Protein AF-A0AAP0QCH2-F1 (afdb_monomer)

Organism: NCBI:txid2935761

pLDDT: mean 72.96, std 21.63, range [36.75, 97.5]

Mean predicted aligned error: 14.01 Å

Sequence (134 aa):
MMRSTFLTFYEMRSTFLNFIAPDDSLHQIIRNTSNRSLRLNRTNEMSGPQCCANPPTLNPTTGVGHVENLGGLNTYVNGSPHSKLAVLPVSDIYGYEAPNLRKLADKIASAGFYVAVPDFLHGDPYVPNAARTL

Solvent-accessible surface area (backbone atoms only — not comparable to full-atom values): 8150 Å² total; per-residue (Å²): 123,74,70,63,59,56,50,52,55,50,50,50,53,52,52,50,53,50,68,76,49,83,52,76,78,47,57,58,54,51,50,55,51,55,71,49,63,82,68,68,78,91,63,94,73,69,85,55,75,69,76,71,72,68,73,74,75,70,36,85,82,54,55,85,54,50,77,46,76,54,97,88,27,58,20,43,34,31,51,49,91,81,38,94,47,74,47,74,58,75,54,64,66,62,33,56,39,25,46,68,58,30,49,48,42,45,52,48,13,74,74,60,25,20,27,41,31,49,37,88,52,76,89,60,44,66,58,89,85,62,76,81,83,123

Secondary structure (DSSP, 8-state):
-HHHHHHHHHHHHHHHHHHH--STHHHHHHHHHHHHHT----------GGGTSS-----TT-SSSEEEEETTEEEEEES-TT-S-EE-----TT-TT-HHHHHHHHHHHHTT-EEEEE-TTTT----TT-----

Radius of gyration: 17.82 Å; Cα contacts (8 Å, |Δi|>4): 152; chains: 1; bounding box: 50×41×37 Å

InterPro domains:
  IPR002925 Dienelactone hydrolase [PF01738] (74-124)
  IPR029058 Alpha/Beta hydrolase fold [G3DSA:3.40.50.1820] (70-133)

Nearest PDB structures (foldseek):
  1zi6-assembly1_A  TM=6.099E-01  e=1.254E-02  Pseudomonas putida
  1zj5-assembly1_A  TM=6.020E-01  e=1.254E-02  Pseudomonas putida
  4u2b-assembly1_A  TM=5.393E-01  e=1.254E-02  Pseudomonas knackmussii
  1ziy-assembly1_A  TM=5.255E-01  e=1.254E-02  Pseudomonas putida
  1ggv-assembly1_A  TM=5.442E-01  e=2.768E-02  Pseudomonas putida

Structure (mmCIF, N/CA/C/O backbone):
data_AF-A0AAP0QCH2-F1
#
_entry.id   AF-A0AAP0QCH2-F1
#
loop_
_atom_site.group_PDB
_atom_site.id
_atom_site.type_symbol
_atom_site.label_atom_id
_atom_site.label_alt_id
_atom_site.label_comp_id
_atom_site.label_asym_id
_atom_site.label_entity_id
_atom_site.label_seq_id
_atom_site.pdbx_PDB_ins_code
_atom_site.Cartn_x
_atom_site.Cartn_y
_atom_site.Cartn_z
_atom_site.occupancy
_atom_site.B_iso_or_equiv
_atom_site.auth_seq_id
_atom_site.auth_comp_id
_atom_site.auth_asym_id
_atom_site.auth_atom_id
_atom_site.pdbx_PDB_model_num
ATOM 1 N N . MET A 1 1 ? -23.884 -24.515 16.481 1.00 46.31 1 MET A N 1
ATOM 2 C CA . MET A 1 1 ? -23.055 -23.297 16.642 1.00 46.31 1 MET A CA 1
ATOM 3 C C . MET A 1 1 ? -22.135 -23.006 15.443 1.00 46.31 1 MET A C 1
ATOM 5 O O . MET A 1 1 ? -21.997 -21.846 15.098 1.00 46.31 1 MET A O 1
ATOM 9 N N . MET A 1 2 ? -21.590 -24.005 14.726 1.00 41.50 2 MET A N 1
ATOM 10 C CA . MET A 1 2 ? -20.655 -23.792 13.592 1.00 41.50 2 MET A CA 1
ATOM 11 C C . MET A 1 2 ? -21.257 -23.242 12.277 1.00 41.50 2 MET A C 1
ATOM 13 O O . MET A 1 2 ? -20.523 -22.735 11.436 1.00 41.50 2 MET A O 1
ATOM 17 N N . ARG A 1 3 ? -22.582 -23.308 12.073 1.00 38.31 3 ARG A N 1
ATOM 18 C CA . ARG A 1 3 ? -23.224 -22.815 10.833 1.00 38.31 3 ARG A CA 1
ATOM 19 C C . ARG A 1 3 ? -23.268 -21.285 10.724 1.00 38.31 3 ARG A C 1
ATOM 21 O O . ARG A 1 3 ? -23.232 -20.764 9.617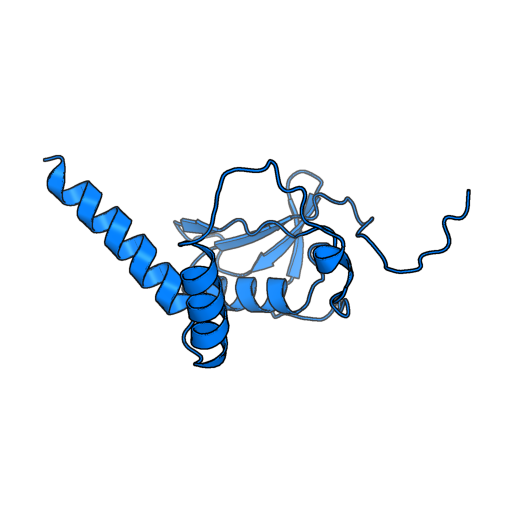 1.00 38.31 3 ARG A O 1
ATOM 28 N N . SER A 1 4 ? -23.306 -20.578 11.855 1.00 37.22 4 SER A N 1
ATOM 29 C CA . SER A 1 4 ? -23.397 -19.110 11.878 1.00 37.22 4 SER A CA 1
ATOM 30 C C . SER A 1 4 ? -22.098 -18.446 11.421 1.00 37.22 4 SER A C 1
ATOM 32 O O . SER A 1 4 ? -22.135 -17.450 10.710 1.00 37.22 4 SER A O 1
ATOM 34 N N . THR A 1 5 ? -20.951 -19.024 11.784 1.00 45.88 5 THR A N 1
ATOM 35 C CA . THR A 1 5 ? -19.628 -18.486 11.447 1.00 45.88 5 THR A CA 1
ATOM 36 C C . THR A 1 5 ? -19.329 -18.620 9.949 1.00 45.88 5 THR A C 1
ATOM 38 O O . THR A 1 5 ? -18.752 -17.722 9.342 1.00 45.88 5 THR A O 1
ATOM 41 N N . PHE A 1 6 ? -19.777 -19.709 9.317 1.00 42.84 6 PHE A N 1
ATOM 42 C CA . PHE A 1 6 ? -19.546 -19.952 7.890 1.00 42.84 6 PHE A CA 1
ATOM 43 C C . PHE A 1 6 ? -20.311 -18.968 6.988 1.00 42.84 6 PHE A C 1
ATOM 45 O O . PHE A 1 6 ? -19.754 -18.485 6.003 1.00 42.84 6 PHE A O 1
ATOM 52 N N . LEU A 1 7 ? -21.550 -18.611 7.356 1.00 37.44 7 LEU A N 1
ATOM 53 C CA . LEU A 1 7 ? -22.306 -17.575 6.643 1.00 37.44 7 LEU A CA 1
ATOM 54 C C . LEU A 1 7 ? -21.654 -16.196 6.780 1.00 37.44 7 LEU A C 1
ATOM 56 O O . LEU A 1 7 ? -21.544 -15.492 5.784 1.00 37.44 7 LEU A O 1
ATOM 60 N N . THR A 1 8 ? -21.155 -15.827 7.964 1.00 39.47 8 THR A N 1
ATOM 61 C CA . THR A 1 8 ? -20.488 -14.526 8.153 1.00 39.47 8 THR A CA 1
ATOM 62 C C . THR A 1 8 ? -19.198 -14.386 7.344 1.00 39.47 8 THR A C 1
ATOM 64 O O . THR A 1 8 ? -18.925 -13.306 6.831 1.00 39.47 8 THR A O 1
ATOM 67 N N . PHE A 1 9 ? -18.428 -15.467 7.168 1.00 41.25 9 PHE A N 1
ATOM 68 C CA . PHE A 1 9 ? -17.235 -15.443 6.313 1.00 41.25 9 PHE A CA 1
ATOM 69 C C . PHE A 1 9 ? -17.588 -15.300 4.826 1.00 41.25 9 PHE A C 1
ATOM 71 O O . PHE A 1 9 ? -16.901 -14.584 4.098 1.00 41.25 9 PHE A O 1
ATOM 78 N N . TYR A 1 10 ? -18.657 -15.956 4.366 1.00 36.75 10 TYR A N 1
ATOM 79 C CA . TYR A 1 10 ? -19.098 -15.865 2.973 1.00 36.75 10 TYR A CA 1
ATOM 80 C C . TYR A 1 10 ? -19.731 -14.503 2.655 1.00 36.75 10 TYR A C 1
ATOM 82 O O . TYR A 1 10 ? -19.417 -13.915 1.623 1.00 36.75 10 TYR A O 1
ATOM 90 N N . GLU A 1 11 ? -20.541 -13.964 3.569 1.00 38.31 11 GLU A N 1
ATOM 91 C CA . GLU A 1 11 ? -21.108 -12.615 3.469 1.00 38.31 11 GLU A CA 1
ATOM 92 C C . GLU A 1 11 ? -20.028 -11.531 3.514 1.00 38.31 11 GLU A C 1
ATOM 94 O O . GLU A 1 11 ? -20.045 -10.625 2.682 1.00 38.31 11 GLU A O 1
ATOM 99 N N . MET A 1 12 ? -19.016 -11.654 4.387 1.00 43.03 12 MET A N 1
ATOM 100 C CA . MET A 1 12 ? -17.855 -10.756 4.349 1.00 43.03 12 MET A CA 1
ATOM 101 C C . MET A 1 12 ? -17.138 -10.834 3.006 1.00 43.03 12 MET A C 1
ATOM 103 O O . MET A 1 12 ? -16.813 -9.800 2.437 1.00 43.03 12 MET A O 1
ATOM 107 N N . ARG A 1 13 ? -16.915 -12.037 2.465 1.00 48.81 13 ARG A N 1
ATOM 108 C CA . ARG A 1 13 ? -16.231 -12.208 1.177 1.00 48.81 13 ARG A CA 1
ATOM 109 C C . ARG A 1 13 ? -17.038 -11.615 0.019 1.00 48.81 13 ARG A C 1
ATOM 111 O O . ARG A 1 13 ? -16.459 -10.959 -0.838 1.00 48.81 13 ARG A O 1
ATOM 118 N N . SER A 1 14 ? -18.355 -11.810 0.012 1.00 42.69 14 SER A N 1
ATOM 119 C CA . SER A 1 14 ? -19.272 -11.266 -0.996 1.00 42.69 14 SER A CA 1
ATOM 120 C C . SER A 1 14 ? -19.349 -9.738 -0.924 1.00 42.69 14 SER A C 1
ATOM 122 O O . SER A 1 14 ? -19.152 -9.051 -1.922 1.00 42.69 14 SER A O 1
ATOM 124 N N . THR A 1 15 ? -19.532 -9.189 0.277 1.00 48.91 15 THR A N 1
ATOM 125 C CA . THR A 1 15 ? -19.612 -7.740 0.505 1.00 48.91 15 THR A CA 1
ATOM 126 C C . THR A 1 15 ? -18.286 -7.052 0.188 1.00 48.91 15 THR A C 1
ATOM 128 O O . THR A 1 15 ? -18.283 -6.005 -0.448 1.00 48.91 15 THR A O 1
ATOM 131 N N . PHE A 1 16 ? -17.148 -7.656 0.548 1.00 52.53 16 PHE A N 1
ATOM 132 C CA . PHE A 1 16 ? -15.822 -7.119 0.231 1.00 52.53 16 PHE A CA 1
ATOM 133 C C . PHE A 1 16 ? -15.549 -7.142 -1.280 1.00 52.53 16 PHE A C 1
ATOM 135 O O . PHE A 1 16 ? -15.040 -6.168 -1.824 1.00 52.53 16 PHE A O 1
ATOM 142 N N . LEU A 1 17 ? -15.955 -8.205 -1.987 1.00 47.72 17 LEU A N 1
ATOM 143 C CA . LEU A 1 17 ? -15.852 -8.275 -3.450 1.00 47.72 17 LEU A CA 1
ATOM 144 C C . LEU A 1 17 ? -16.742 -7.232 -4.145 1.00 47.72 17 LEU A C 1
ATOM 146 O O . LEU A 1 17 ? -16.277 -6.561 -5.064 1.00 47.72 17 LEU A O 1
ATOM 150 N N . ASN A 1 18 ? -17.977 -7.042 -3.676 1.00 49.62 18 ASN A N 1
ATOM 151 C CA . ASN A 1 18 ? -18.896 -6.033 -4.213 1.00 49.62 18 ASN A CA 1
ATOM 152 C C . ASN A 1 18 ? -18.455 -4.597 -3.875 1.00 49.62 18 ASN A C 1
ATOM 154 O O . ASN A 1 18 ? -18.655 -3.685 -4.672 1.00 49.62 18 ASN A O 1
ATOM 158 N N . PHE A 1 19 ? -17.803 -4.390 -2.727 1.00 52.22 19 PHE A N 1
ATOM 159 C CA . PHE A 1 19 ? -17.230 -3.102 -2.330 1.00 52.22 19 PHE A CA 1
ATOM 160 C C . PHE A 1 19 ? -15.990 -2.727 -3.161 1.00 52.22 19 PHE A C 1
ATOM 162 O O . PHE A 1 19 ? -15.801 -1.565 -3.521 1.00 52.22 19 PHE A O 1
ATOM 169 N N . ILE A 1 20 ? -15.157 -3.712 -3.512 1.00 45.88 20 ILE A N 1
ATOM 170 C CA . ILE A 1 20 ? -14.000 -3.514 -4.398 1.00 45.88 20 ILE A CA 1
ATOM 171 C C . ILE A 1 20 ? -14.444 -3.200 -5.840 1.00 45.88 20 ILE A C 1
ATOM 173 O O . ILE A 1 20 ? -13.750 -2.458 -6.540 1.00 45.88 20 ILE A O 1
ATOM 177 N N . ALA A 1 21 ? -15.590 -3.722 -6.289 1.00 48.88 21 ALA A N 1
ATOM 178 C CA . ALA A 1 21 ? -16.004 -3.694 -7.694 1.00 48.88 21 ALA A CA 1
ATOM 179 C C . ALA A 1 21 ? -17.428 -3.140 -7.948 1.00 48.88 21 ALA A C 1
ATOM 181 O O . ALA A 1 21 ? -18.270 -3.869 -8.466 1.00 48.88 21 ALA A O 1
ATOM 182 N N . PRO A 1 22 ? -17.715 -1.854 -7.664 1.00 51.72 22 PRO A N 1
ATOM 183 C CA . PRO A 1 22 ? -19.001 -1.243 -8.014 1.00 51.72 22 PRO A CA 1
ATOM 184 C C . PRO A 1 22 ? -19.095 -0.758 -9.478 1.00 51.72 22 PRO A C 1
ATOM 186 O O . PRO A 1 22 ? -20.127 -0.217 -9.858 1.00 51.72 22 PRO A O 1
ATOM 189 N N . ASP A 1 23 ? -18.038 -0.907 -10.288 1.00 46.97 23 ASP A N 1
ATOM 190 C CA . ASP A 1 23 ? -17.982 -0.445 -11.685 1.00 46.97 23 ASP A CA 1
ATOM 191 C C . ASP A 1 23 ? -17.874 -1.624 -12.674 1.00 46.97 23 ASP A C 1
ATOM 193 O O . ASP A 1 23 ? -17.052 -2.534 -12.498 1.00 46.97 23 ASP A O 1
ATOM 197 N N . ASP A 1 24 ? -18.688 -1.579 -13.735 1.00 49.78 24 ASP A N 1
ATOM 198 C CA . ASP A 1 24 ? -18.896 -2.632 -14.748 1.00 49.78 24 ASP A CA 1
ATOM 199 C C . ASP A 1 24 ? -17.608 -3.073 -15.475 1.00 49.78 24 ASP A C 1
ATOM 201 O O . ASP A 1 24 ? -17.535 -4.164 -16.054 1.00 49.78 24 ASP A O 1
ATOM 205 N N . SER A 1 25 ? -16.546 -2.272 -15.379 1.00 49.72 25 SER A N 1
ATOM 206 C CA . SER A 1 25 ? -15.214 -2.538 -15.925 1.00 49.72 25 SER A CA 1
ATOM 207 C C . SER A 1 25 ? -14.561 -3.816 -15.367 1.00 49.72 25 SER A C 1
ATOM 209 O O . SER A 1 25 ? -13.791 -4.483 -16.065 1.00 49.72 25 SER A O 1
ATOM 211 N N . LEU A 1 26 ? -14.880 -4.221 -14.128 1.00 50.50 26 LEU A N 1
ATOM 212 C CA . LEU A 1 26 ? -14.312 -5.431 -13.509 1.00 50.50 26 LEU A CA 1
ATOM 213 C C . LEU A 1 26 ? -15.130 -6.700 -13.764 1.00 50.50 26 LEU A C 1
ATOM 215 O O . LEU A 1 26 ? -14.584 -7.801 -13.660 1.00 50.50 26 LEU A O 1
ATOM 219 N N . HIS A 1 27 ? -16.388 -6.593 -14.201 1.00 44.81 27 HIS A N 1
ATOM 220 C CA . HIS A 1 27 ? -17.152 -7.767 -14.623 1.00 44.81 27 HIS A CA 1
ATOM 221 C C . HIS A 1 27 ? -16.545 -8.427 -15.862 1.00 44.81 27 HIS A C 1
ATOM 223 O O . HIS A 1 27 ? -16.700 -9.632 -16.051 1.00 44.81 27 HIS A O 1
ATOM 229 N N . GLN A 1 28 ? -15.840 -7.681 -16.714 1.00 46.97 28 GLN A N 1
ATOM 230 C CA . GLN A 1 28 ? -15.126 -8.261 -17.849 1.00 46.97 28 GLN A CA 1
ATOM 231 C C . GLN A 1 28 ? -13.826 -8.952 -17.406 1.00 46.97 28 GLN A C 1
ATOM 233 O O . GLN A 1 28 ? -13.518 -10.037 -17.893 1.00 46.97 28 GLN A O 1
ATOM 238 N N . ILE A 1 29 ? -13.127 -8.410 -16.402 1.00 49.88 29 ILE A N 1
ATOM 239 C CA . ILE A 1 29 ? -11.918 -9.017 -15.820 1.00 49.88 29 ILE A CA 1
ATOM 240 C C . ILE A 1 29 ? -12.254 -10.304 -15.050 1.00 49.88 29 ILE A C 1
ATOM 242 O O . ILE A 1 29 ? -11.585 -11.322 -15.242 1.00 49.88 29 ILE A O 1
ATOM 246 N N . ILE A 1 30 ? -13.333 -10.300 -14.257 1.00 50.28 30 ILE A N 1
ATOM 247 C CA . ILE A 1 30 ? -13.825 -11.471 -13.512 1.00 50.28 30 ILE A CA 1
ATOM 248 C C . ILE A 1 30 ? -14.400 -12.538 -14.465 1.00 50.28 30 ILE A C 1
ATOM 250 O O . ILE A 1 30 ? -14.112 -13.727 -14.312 1.00 50.28 30 ILE A O 1
ATOM 254 N N . ARG A 1 31 ? -15.150 -12.149 -15.512 1.00 44.44 31 ARG A N 1
ATOM 255 C CA . ARG A 1 31 ? -15.617 -13.095 -16.550 1.00 44.44 31 ARG A CA 1
ATOM 256 C C . ARG A 1 31 ? -14.455 -13.716 -17.334 1.00 44.44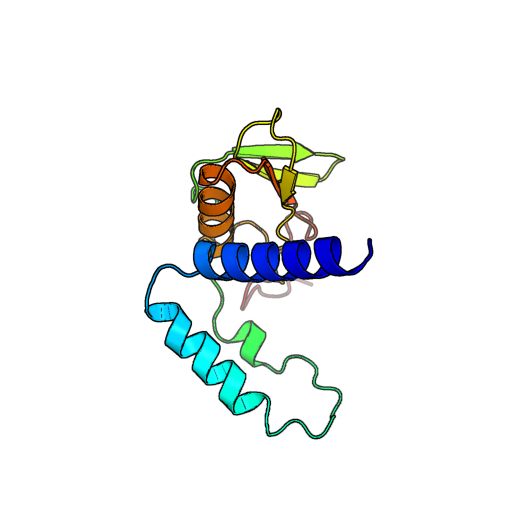 31 ARG A C 1
ATOM 258 O O . ARG A 1 31 ? -14.491 -14.910 -17.630 1.00 44.44 31 ARG A O 1
ATOM 265 N N . ASN A 1 32 ? -13.397 -12.953 -17.608 1.00 46.34 32 ASN A N 1
ATOM 266 C CA . ASN A 1 32 ? -12.196 -13.461 -18.277 1.00 46.34 32 ASN A CA 1
ATOM 267 C C . ASN A 1 32 ? -11.369 -14.405 -17.386 1.00 46.34 32 ASN A C 1
ATOM 269 O O . ASN A 1 32 ? -10.776 -15.354 -17.899 1.00 46.34 32 ASN A O 1
ATOM 273 N N . THR A 1 33 ? -11.358 -14.205 -16.064 1.00 53.16 33 THR A N 1
ATOM 274 C CA . THR A 1 33 ? -10.719 -15.135 -15.111 1.00 53.16 33 THR A CA 1
ATOM 275 C C . THR A 1 33 ? -11.550 -16.403 -14.896 1.00 53.16 33 THR A C 1
ATOM 277 O O . THR A 1 33 ? -10.985 -17.495 -14.847 1.00 53.16 33 THR A O 1
ATOM 280 N N . SER A 1 34 ? -12.885 -16.302 -14.871 1.00 47.09 34 SER A N 1
ATOM 281 C CA . SER A 1 34 ? -13.788 -17.460 -14.763 1.00 47.09 34 SER A CA 1
ATOM 282 C C . SER A 1 34 ? -13.694 -18.396 -15.978 1.00 47.09 34 SER A C 1
ATOM 284 O O . SER A 1 34 ? -13.533 -19.605 -15.806 1.00 47.09 34 SER A O 1
ATOM 286 N N . ASN A 1 35 ? -13.654 -17.854 -17.203 1.00 39.47 35 ASN A N 1
ATOM 287 C CA . ASN A 1 35 ? -13.487 -18.657 -18.425 1.00 39.47 35 ASN A CA 1
ATOM 288 C C . ASN A 1 35 ? -12.093 -19.303 -18.565 1.00 39.47 35 ASN A C 1
ATOM 290 O O . ASN A 1 35 ? -11.931 -20.253 -19.330 1.00 39.47 35 ASN A O 1
ATOM 294 N N . ARG A 1 36 ? -11.087 -18.831 -17.817 1.00 47.38 36 ARG A N 1
ATOM 295 C CA . ARG A 1 36 ? -9.746 -19.439 -17.757 1.00 47.38 36 ARG A CA 1
ATOM 296 C C . ARG A 1 36 ? -9.652 -20.540 -16.690 1.00 47.38 36 ARG A C 1
ATOM 298 O O . ARG A 1 36 ? -8.818 -21.434 -16.796 1.00 47.38 36 ARG A O 1
ATOM 305 N N . SER A 1 37 ? -10.546 -20.519 -15.700 1.00 48.38 37 SER A N 1
ATOM 306 C CA . SER A 1 37 ? -10.546 -21.459 -14.574 1.00 48.38 37 SER A CA 1
ATOM 307 C C . SER A 1 37 ? -11.019 -22.874 -14.932 1.00 48.38 37 SER A C 1
ATOM 309 O O . SER A 1 37 ? -10.683 -23.808 -14.209 1.00 48.38 37 SER A O 1
ATOM 311 N N . LEU A 1 38 ? -11.761 -23.068 -16.030 1.00 46.91 38 LEU A N 1
ATOM 312 C CA . LEU A 1 38 ? -12.213 -24.399 -16.478 1.00 46.91 38 LEU A CA 1
ATOM 313 C C . LEU A 1 38 ? -11.223 -25.118 -17.421 1.00 46.91 38 LEU A C 1
ATOM 315 O O . LEU A 1 38 ? -11.510 -26.218 -17.887 1.00 46.91 38 LEU A O 1
ATOM 319 N N . ARG A 1 39 ? -10.039 -24.543 -17.683 1.00 53.16 39 ARG A N 1
ATOM 320 C CA . ARG A 1 39 ? -8.937 -25.191 -18.423 1.00 53.16 39 ARG A CA 1
ATOM 321 C C . ARG A 1 39 ? -7.596 -25.036 -17.699 1.00 53.16 39 ARG A C 1
ATOM 323 O O . ARG A 1 39 ? -6.643 -24.510 -18.260 1.00 53.16 39 ARG A O 1
ATOM 330 N N . LEU A 1 40 ? -7.497 -25.506 -16.461 1.00 46.31 40 LEU A N 1
ATOM 331 C CA . LEU A 1 40 ? -6.208 -25.612 -15.771 1.00 46.31 40 LEU A CA 1
ATOM 332 C C . LEU A 1 40 ? -5.865 -27.082 -15.531 1.00 46.31 40 LEU A C 1
ATOM 334 O O . LEU A 1 40 ? -6.103 -27.639 -14.462 1.00 46.31 40 LEU A O 1
ATOM 338 N N . ASN A 1 41 ? -5.260 -27.702 -16.549 1.00 47.12 41 ASN A N 1
ATOM 339 C CA . ASN A 1 41 ? -4.305 -28.772 -16.287 1.00 47.12 41 ASN A CA 1
ATOM 340 C C . ASN A 1 41 ? -3.115 -28.122 -15.582 1.00 47.12 41 ASN A C 1
ATOM 342 O O . ASN A 1 41 ? -2.520 -27.176 -16.090 1.00 47.12 41 ASN A O 1
ATOM 346 N N . ARG A 1 42 ? -2.822 -28.603 -14.378 1.00 60.38 42 ARG A N 1
ATOM 347 C CA . ARG A 1 42 ? -1.780 -28.092 -13.492 1.00 60.38 42 ARG A CA 1
ATOM 348 C C . ARG A 1 42 ? -0.397 -28.232 -14.142 1.00 60.38 42 ARG A C 1
ATOM 350 O O . ARG A 1 42 ? 0.246 -29.267 -14.005 1.00 60.38 42 ARG A O 1
ATOM 357 N N . THR A 1 43 ? 0.076 -27.176 -14.788 1.00 46.22 43 THR A N 1
ATOM 358 C CA . THR A 1 43 ? 1.502 -26.881 -14.958 1.00 46.22 43 THR A CA 1
ATOM 359 C C . THR A 1 43 ? 1.881 -25.812 -13.943 1.00 46.22 43 THR A C 1
ATOM 361 O O . THR A 1 43 ? 1.086 -24.925 -13.645 1.00 46.22 43 THR A O 1
ATOM 364 N N . ASN A 1 44 ? 3.071 -25.928 -13.358 1.00 55.56 44 ASN A N 1
ATOM 365 C CA . ASN A 1 44 ? 3.644 -24.911 -12.482 1.00 55.56 44 ASN A CA 1
ATOM 366 C C . ASN A 1 44 ? 3.919 -23.648 -13.323 1.00 55.56 44 ASN A C 1
ATOM 368 O O . ASN A 1 44 ? 4.997 -23.505 -13.894 1.00 55.56 44 ASN A O 1
ATOM 372 N N . GLU A 1 45 ? 2.906 -22.801 -13.508 1.00 51.19 45 GLU A N 1
ATOM 373 C CA . GLU A 1 45 ? 3.028 -21.550 -14.250 1.00 51.19 45 GLU A CA 1
ATOM 374 C C . GLU A 1 45 ? 3.682 -20.505 -13.347 1.00 51.19 45 GLU A C 1
ATOM 376 O O . GLU A 1 45 ? 3.046 -19.916 -12.475 1.00 51.19 45 GLU A O 1
ATOM 381 N N . MET A 1 46 ? 4.966 -20.243 -13.589 1.00 57.59 46 MET A N 1
ATOM 382 C CA . MET A 1 46 ? 5.501 -18.914 -13.314 1.00 57.59 46 MET A CA 1
ATOM 383 C C . MET A 1 46 ? 4.645 -17.920 -14.101 1.00 57.59 46 MET A C 1
ATOM 385 O O . MET A 1 46 ? 4.333 -18.171 -15.269 1.00 57.59 46 MET A O 1
ATOM 389 N N . SER A 1 47 ? 4.266 -16.801 -13.484 1.00 59.69 47 SER A N 1
ATOM 390 C CA . SER A 1 47 ? 3.692 -15.670 -14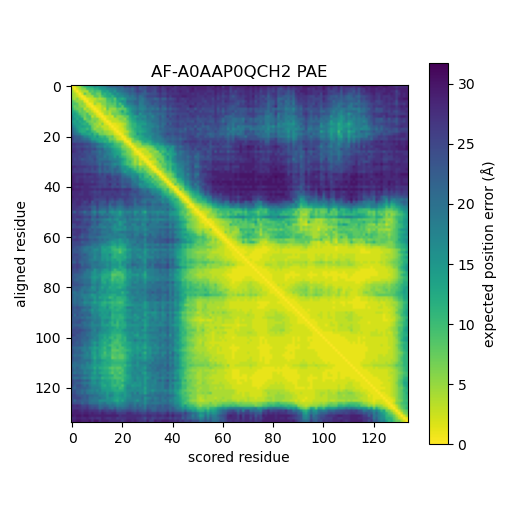.211 1.00 59.69 47 SER A CA 1
ATOM 391 C C . SER A 1 47 ? 4.605 -15.360 -15.398 1.00 59.69 47 SER A C 1
ATOM 393 O O . SER A 1 47 ? 5.747 -14.945 -15.209 1.00 59.69 47 SER A O 1
ATOM 395 N N . GLY A 1 48 ? 4.135 -15.660 -16.610 1.00 64.44 48 GLY A N 1
ATOM 396 C CA . GLY A 1 48 ? 4.882 -15.432 -17.842 1.00 64.44 48 GLY A CA 1
ATOM 397 C C . GLY A 1 48 ? 5.167 -13.939 -18.069 1.00 64.44 48 GLY A C 1
ATOM 398 O O . GLY A 1 48 ? 4.794 -13.100 -17.243 1.00 64.44 48 GLY A O 1
ATOM 399 N N . PRO A 1 49 ? 5.774 -13.565 -19.209 1.00 66.06 49 PRO A N 1
ATOM 400 C CA . PRO A 1 49 ? 6.216 -12.191 -19.487 1.00 66.06 49 PRO A CA 1
ATOM 401 C C . PRO A 1 49 ? 5.092 -11.143 -19.415 1.00 66.06 49 PRO A C 1
ATOM 403 O O . PRO A 1 49 ? 5.363 -9.946 -19.369 1.00 66.06 49 PRO A O 1
ATOM 406 N N . GLN A 1 50 ? 3.828 -11.577 -19.367 1.00 69.75 50 GLN A N 1
ATOM 407 C CA . GLN A 1 50 ? 2.665 -10.718 -19.186 1.00 69.75 50 GLN A CA 1
ATOM 408 C C . GLN A 1 50 ? 2.677 -9.857 -17.915 1.00 69.75 50 GLN A C 1
ATOM 410 O O . GLN A 1 50 ? 2.050 -8.801 -17.946 1.00 69.75 50 GLN A O 1
ATOM 415 N N . CYS A 1 51 ? 3.351 -10.248 -16.821 1.00 69.62 51 CYS A N 1
ATOM 416 C CA . CYS A 1 51 ? 3.387 -9.385 -15.629 1.00 69.62 51 CYS A CA 1
ATOM 417 C C . CYS A 1 51 ? 4.135 -8.073 -15.901 1.00 69.62 51 CYS A C 1
ATOM 419 O O . CYS A 1 51 ? 3.748 -7.040 -15.369 1.00 69.62 51 CYS A O 1
ATOM 421 N N . CYS A 1 52 ? 5.133 -8.107 -16.791 1.00 75.25 52 CYS A N 1
ATOM 422 C CA . CYS A 1 52 ? 5.953 -6.954 -17.152 1.00 75.25 52 CYS A CA 1
ATOM 423 C C . CYS A 1 52 ? 5.421 -6.174 -18.364 1.00 75.25 52 CYS A C 1
ATOM 425 O O . CYS A 1 52 ? 5.959 -5.120 -18.699 1.00 75.25 52 CYS A O 1
ATOM 427 N N . ALA A 1 53 ? 4.406 -6.699 -19.057 1.00 74.38 53 ALA A N 1
ATOM 428 C CA . ALA A 1 53 ? 3.967 -6.174 -20.348 1.00 74.38 53 ALA A CA 1
ATOM 429 C C . ALA A 1 53 ? 3.236 -4.824 -20.245 1.00 74.38 53 ALA A C 1
ATOM 431 O O . ALA A 1 53 ? 3.238 -4.066 -21.209 1.00 74.38 53 ALA A O 1
ATOM 432 N N . ASN A 1 54 ? 2.631 -4.526 -19.090 1.00 73.31 54 ASN A N 1
ATOM 433 C CA . ASN A 1 54 ? 1.820 -3.326 -18.866 1.00 73.31 54 ASN A CA 1
ATOM 434 C C . ASN A 1 54 ? 2.182 -2.672 -17.523 1.00 73.31 54 ASN A C 1
ATOM 436 O O . ASN A 1 54 ? 1.432 -2.810 -16.553 1.00 73.31 54 ASN A O 1
ATOM 440 N N . PRO A 1 55 ? 3.331 -1.985 -17.442 1.00 77.44 55 PRO A N 1
ATOM 441 C CA . PRO A 1 55 ? 3.746 -1.331 -16.213 1.00 77.44 55 PRO A CA 1
ATOM 442 C C . PRO A 1 55 ? 2.803 -0.178 -15.838 1.00 77.44 55 PRO A C 1
ATOM 444 O O . PRO A 1 55 ? 2.379 0.581 -16.717 1.00 77.44 55 PRO A O 1
ATOM 447 N N . PRO A 1 56 ? 2.485 0.005 -14.546 1.00 77.69 56 PRO A N 1
ATOM 448 C CA . PRO A 1 56 ? 1.776 1.185 -14.087 1.00 77.69 56 PRO A CA 1
ATOM 449 C C . PRO A 1 56 ? 2.673 2.421 -14.208 1.00 77.69 56 PRO A C 1
ATOM 451 O O . PRO A 1 56 ? 3.871 2.382 -13.934 1.00 77.69 56 PRO A O 1
ATOM 454 N N . THR A 1 57 ? 2.080 3.559 -14.560 1.00 80.75 57 THR A N 1
ATOM 455 C CA . THR A 1 57 ? 2.744 4.855 -14.398 1.00 80.75 57 THR A CA 1
ATOM 456 C C . THR A 1 57 ? 2.738 5.214 -12.916 1.00 80.75 57 THR A C 1
ATOM 458 O O . THR A 1 57 ? 1.676 5.493 -12.360 1.00 80.75 57 THR A O 1
ATOM 461 N N . LEU A 1 58 ? 3.903 5.171 -12.269 1.00 79.00 58 LEU A N 1
ATOM 462 C CA . LEU A 1 58 ? 4.032 5.508 -10.851 1.00 79.00 58 LEU A CA 1
ATOM 463 C C . LEU A 1 58 ? 3.743 6.993 -10.622 1.00 79.00 58 LEU A C 1
ATOM 465 O O . LEU A 1 58 ? 4.143 7.847 -11.415 1.00 79.00 58 LEU A O 1
ATOM 469 N N . ASN A 1 59 ? 3.024 7.300 -9.543 1.00 77.19 59 ASN A N 1
ATOM 470 C CA .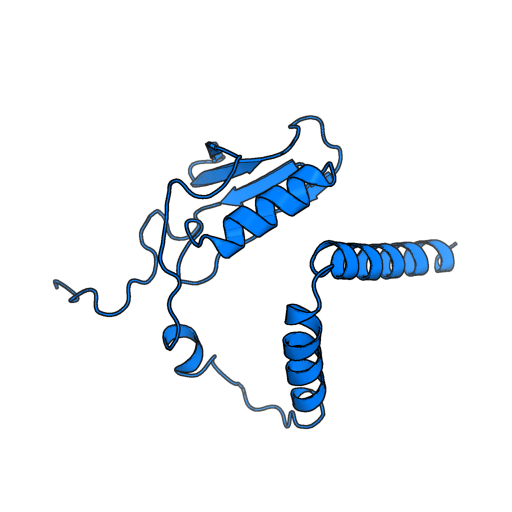 ASN A 1 59 ? 2.733 8.672 -9.155 1.00 77.19 59 ASN A CA 1
ATOM 471 C C . ASN A 1 59 ? 2.668 8.770 -7.616 1.00 77.19 59 ASN A C 1
ATOM 473 O O . ASN A 1 59 ? 1.646 8.409 -7.018 1.00 77.19 59 ASN A O 1
ATOM 477 N N . PRO A 1 60 ? 3.726 9.295 -6.971 1.00 75.00 60 PRO A N 1
ATOM 478 C CA . PRO A 1 60 ? 3.824 9.361 -5.515 1.00 75.00 60 PRO A CA 1
ATOM 479 C C . PRO A 1 60 ? 2.872 10.385 -4.886 1.00 75.00 60 PRO A C 1
ATOM 481 O O . PRO A 1 60 ? 2.644 10.334 -3.680 1.00 75.00 60 PRO A O 1
ATOM 484 N N . THR A 1 61 ? 2.282 11.288 -5.671 1.00 80.25 61 THR A N 1
ATOM 485 C CA . THR A 1 61 ? 1.247 12.237 -5.233 1.00 80.25 61 THR A CA 1
ATOM 486 C C . THR A 1 61 ? -0.173 11.704 -5.417 1.00 80.25 61 THR A C 1
ATOM 488 O O . THR A 1 61 ? -1.136 12.406 -5.117 1.00 80.25 61 THR A O 1
ATOM 491 N N . THR A 1 62 ? -0.344 10.465 -5.889 1.00 82.19 62 THR A N 1
ATOM 492 C CA . THR A 1 62 ? -1.673 9.858 -5.987 1.00 82.19 62 THR A CA 1
ATOM 493 C C . THR A 1 62 ? -2.162 9.365 -4.632 1.00 82.19 62 THR A C 1
ATOM 495 O O . THR A 1 62 ? -1.442 8.667 -3.916 1.00 82.19 62 THR A O 1
ATOM 498 N N . GLY A 1 63 ? -3.435 9.653 -4.367 1.00 85.38 63 GLY A N 1
ATOM 499 C CA . GLY A 1 63 ? -4.194 9.178 -3.218 1.00 85.38 63 GLY A CA 1
ATOM 500 C C . GLY A 1 63 ? -4.437 10.271 -2.174 1.00 85.38 63 GLY A C 1
ATOM 501 O O . GLY A 1 63 ? -3.806 11.323 -2.216 1.00 85.38 63 GLY A O 1
ATOM 502 N N . VAL A 1 64 ? -5.387 10.037 -1.268 1.00 92.19 64 VAL A N 1
ATOM 503 C CA . VAL A 1 64 ? -5.804 11.008 -0.231 1.00 92.19 64 VAL A CA 1
ATOM 504 C C . VAL A 1 64 ? -5.060 10.805 1.089 1.00 92.19 64 VAL A C 1
ATOM 506 O O . VAL A 1 64 ? -4.833 11.763 1.822 1.00 92.19 64 VAL A O 1
ATOM 509 N N . GLY A 1 65 ? -4.685 9.561 1.389 1.00 93.06 65 GLY A N 1
ATOM 510 C CA . GLY A 1 65 ? -3.832 9.213 2.523 1.00 93.06 65 GLY A CA 1
ATOM 511 C C . GLY A 1 65 ? -2.415 9.788 2.442 1.00 93.06 65 GLY A C 1
ATOM 512 O O . GLY A 1 65 ? -2.043 10.482 1.493 1.00 93.06 65 GLY A O 1
ATOM 513 N N . HIS A 1 66 ? -1.597 9.456 3.435 1.00 95.75 66 HIS A N 1
ATOM 514 C CA . HIS A 1 66 ? -0.221 9.938 3.566 1.00 95.75 66 HIS A CA 1
ATOM 515 C C . HIS A 1 66 ? 0.764 8.782 3.723 1.00 95.75 66 HIS A C 1
ATOM 517 O O . HIS A 1 66 ? 0.375 7.638 3.934 1.00 95.75 66 HIS A O 1
ATOM 523 N N . VAL A 1 67 ? 2.058 9.070 3.592 1.00 95.94 67 VAL A N 1
ATOM 524 C CA . VAL A 1 67 ? 3.120 8.091 3.854 1.00 95.94 67 VAL A CA 1
ATOM 525 C C . VAL A 1 67 ? 3.687 8.342 5.244 1.00 95.94 67 VAL A C 1
ATOM 527 O O . VAL A 1 67 ? 4.056 9.470 5.566 1.00 95.94 67 VAL A O 1
ATOM 530 N N . GLU A 1 68 ? 3.781 7.292 6.050 1.00 95.94 68 GLU A N 1
ATOM 531 C CA . GLU A 1 68 ? 4.449 7.315 7.350 1.00 95.94 68 GLU A CA 1
ATOM 532 C C . GLU A 1 68 ? 5.332 6.077 7.529 1.00 95.94 68 GLU A C 1
ATOM 534 O O . GLU A 1 68 ? 5.200 5.087 6.809 1.00 95.94 68 GLU A O 1
ATOM 539 N N . ASN A 1 69 ? 6.272 6.134 8.472 1.00 96.44 69 ASN A N 1
ATOM 540 C CA . ASN A 1 69 ? 7.121 4.989 8.769 1.00 96.44 69 ASN A CA 1
ATOM 541 C C . ASN A 1 69 ? 6.447 4.102 9.820 1.00 96.44 69 ASN A C 1
ATOM 543 O O . ASN A 1 69 ? 6.289 4.512 10.970 1.00 96.44 69 ASN A O 1
ATOM 547 N N . LEU A 1 70 ? 6.086 2.880 9.428 1.00 93.69 70 LEU A N 1
ATOM 548 C CA . LEU A 1 70 ? 5.546 1.862 10.324 1.00 93.69 70 LEU A CA 1
ATOM 549 C C . LEU A 1 70 ? 6.506 0.680 10.386 1.00 93.69 70 LEU A C 1
ATOM 551 O O . LEU A 1 70 ? 6.776 0.026 9.382 1.00 93.69 70 LEU A O 1
ATOM 555 N N . GLY A 1 71 ? 7.040 0.406 11.578 1.00 91.81 71 GLY A N 1
ATOM 556 C CA . GLY A 1 71 ? 7.936 -0.734 11.795 1.00 91.81 71 GLY A CA 1
ATOM 557 C C . GLY A 1 71 ? 9.205 -0.707 10.934 1.00 91.81 71 GLY A C 1
ATOM 558 O O . GLY A 1 71 ? 9.724 -1.766 10.598 1.00 91.81 71 GLY A O 1
ATOM 559 N N . GLY A 1 72 ? 9.688 0.479 10.548 1.00 93.25 72 GLY A N 1
ATOM 560 C CA . GLY A 1 72 ? 10.850 0.632 9.672 1.00 93.25 72 GLY A CA 1
ATOM 561 C C . GLY A 1 72 ? 10.528 0.615 8.175 1.00 93.25 72 GLY A C 1
ATOM 562 O O . GLY A 1 72 ? 11.430 0.858 7.378 1.00 93.25 72 GLY A O 1
ATOM 563 N N . LEU A 1 73 ? 9.270 0.394 7.779 1.00 94.94 73 LEU A N 1
ATOM 564 C CA . LEU A 1 73 ? 8.834 0.425 6.382 1.00 94.94 73 LEU A CA 1
ATOM 565 C C . LEU A 1 73 ? 8.067 1.712 6.0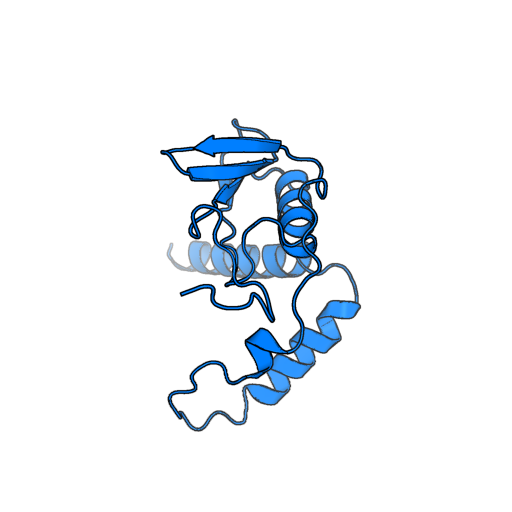80 1.00 94.94 73 LEU A C 1
ATOM 567 O O . LEU A 1 73 ? 7.141 2.087 6.808 1.00 94.94 73 LEU A O 1
ATOM 571 N N . ASN A 1 74 ? 8.408 2.364 4.967 1.00 96.19 74 ASN A N 1
ATOM 572 C CA . ASN A 1 74 ? 7.565 3.420 4.416 1.00 96.19 74 ASN A CA 1
ATOM 573 C C . ASN A 1 74 ? 6.216 2.809 4.053 1.00 96.19 74 ASN A C 1
ATOM 575 O O . ASN A 1 74 ? 6.148 1.813 3.341 1.00 96.19 74 ASN A O 1
ATOM 579 N N . THR A 1 75 ? 5.143 3.368 4.590 1.00 97.00 75 THR A N 1
ATOM 580 C CA . THR A 1 75 ? 3.81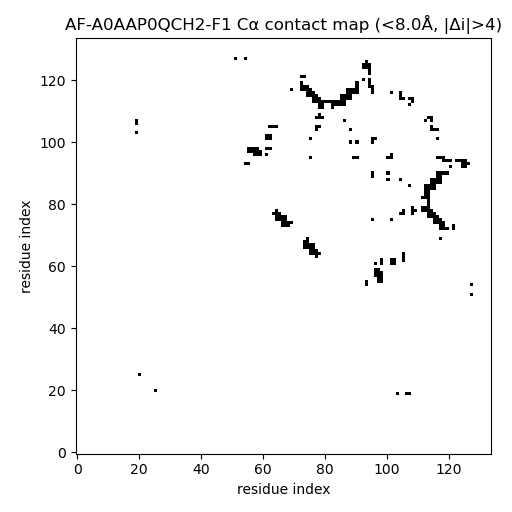5 2.779 4.486 1.00 97.00 75 THR A CA 1
ATOM 581 C C . THR A 1 75 ? 2.826 3.861 4.114 1.00 97.00 75 THR A C 1
ATOM 583 O O . THR A 1 75 ? 2.719 4.877 4.796 1.00 97.00 75 THR A O 1
ATOM 586 N N . TYR A 1 76 ? 2.102 3.650 3.020 1.00 97.12 76 TYR A N 1
ATOM 587 C CA . TYR A 1 76 ? 0.979 4.508 2.679 1.00 97.12 76 TYR A CA 1
ATOM 588 C C . TYR A 1 76 ? -0.215 4.138 3.552 1.00 97.12 76 TYR A C 1
ATOM 590 O O . TYR A 1 76 ? -0.674 2.997 3.520 1.00 97.12 76 TYR A O 1
ATOM 598 N N . VAL A 1 77 ? -0.710 5.088 4.331 1.00 97.00 77 VAL A N 1
ATOM 599 C CA . VAL A 1 77 ? -1.780 4.873 5.298 1.00 97.00 77 VAL A CA 1
ATOM 600 C C . VAL A 1 77 ? -2.984 5.748 4.990 1.00 97.00 77 VAL A C 1
ATOM 602 O O . VAL A 1 77 ? -2.862 6.885 4.534 1.00 97.00 77 VAL A O 1
ATOM 605 N N . ASN A 1 78 ? -4.170 5.209 5.251 1.00 97.19 78 ASN A N 1
ATOM 606 C CA . ASN A 1 78 ? -5.413 5.968 5.227 1.00 97.19 78 ASN A CA 1
ATOM 607 C C . ASN A 1 78 ? -6.444 5.334 6.180 1.00 97.19 78 ASN A C 1
ATOM 609 O O . ASN A 1 78 ? -6.324 4.178 6.587 1.00 97.19 78 ASN A O 1
ATOM 613 N N . GLY A 1 79 ? -7.486 6.089 6.518 1.00 95.44 79 GLY A N 1
ATOM 614 C CA . GLY A 1 79 ? -8.548 5.677 7.426 1.00 95.44 79 GLY A CA 1
ATOM 615 C C . GLY A 1 79 ? -8.259 6.034 8.882 1.00 95.44 79 GLY A C 1
ATOM 616 O O . GLY A 1 79 ? -7.216 6.583 9.232 1.00 95.44 79 GLY A O 1
ATOM 617 N N . SER A 1 80 ? -9.227 5.754 9.756 1.00 93.69 80 SER A N 1
ATOM 618 C CA . SER A 1 80 ? -9.106 6.090 11.177 1.00 93.69 80 SER A CA 1
ATOM 619 C C . SER A 1 80 ? -8.198 5.093 11.909 1.00 93.69 80 SER A C 1
ATOM 621 O O . SER A 1 80 ? -8.480 3.894 11.851 1.00 93.69 80 SER A O 1
ATOM 623 N N . PRO A 1 81 ? -7.198 5.545 12.693 1.00 90.94 81 PRO A N 1
ATOM 624 C CA . PRO A 1 81 ? -6.385 4.662 13.538 1.00 90.94 81 PRO A CA 1
ATOM 625 C C . PRO A 1 81 ? -7.191 4.013 14.677 1.00 90.94 81 PRO A C 1
ATOM 627 O O . PRO A 1 81 ? -6.719 3.088 15.328 1.00 90.94 81 PRO A O 1
ATOM 630 N N . HIS A 1 82 ? -8.421 4.477 14.924 1.00 92.62 82 HIS A N 1
ATOM 631 C CA . HIS A 1 82 ? -9.345 3.888 15.894 1.00 92.62 82 HIS A CA 1
ATOM 632 C C . HIS A 1 82 ? -10.268 2.825 15.282 1.00 92.62 82 HIS A C 1
ATOM 634 O O . HIS A 1 82 ? -11.157 2.317 15.972 1.00 92.62 82 HIS A O 1
ATOM 640 N N . SER A 1 83 ? -10.105 2.495 13.995 1.00 92.44 83 SER A N 1
ATOM 641 C CA . SER A 1 83 ? -10.885 1.420 13.386 1.00 92.44 83 SER A CA 1
ATOM 642 C C . SER A 1 83 ? -10.566 0.078 14.048 1.00 92.44 83 SER A C 1
ATOM 644 O O . SER A 1 83 ? -9.416 -0.246 14.332 1.00 92.44 83 SER A O 1
ATOM 646 N N . LYS A 1 84 ? -11.604 -0.731 14.283 1.00 92.00 84 LYS A N 1
ATOM 647 C CA . LYS A 1 84 ? -11.465 -2.078 14.865 1.00 92.00 84 LYS A CA 1
ATOM 648 C C . LYS A 1 84 ? -10.932 -3.102 13.864 1.00 92.00 84 LYS A C 1
ATOM 650 O O . LYS A 1 84 ? -10.547 -4.195 14.269 1.00 92.00 84 LYS A O 1
ATOM 655 N N . LEU A 1 85 ? -10.981 -2.780 12.572 1.00 93.25 85 LEU A N 1
ATOM 656 C CA . LEU A 1 85 ? -10.580 -3.658 11.482 1.00 93.25 85 LEU A CA 1
ATOM 657 C C . LEU A 1 85 ? -9.557 -2.937 10.608 1.00 93.25 85 LEU A C 1
ATOM 659 O O . LEU A 1 85 ? -9.760 -1.787 10.213 1.00 93.25 85 LEU A O 1
ATOM 663 N N . ALA A 1 86 ? -8.478 -3.646 10.290 1.00 94.31 86 ALA A N 1
ATOM 664 C CA . ALA A 1 86 ? -7.417 -3.159 9.429 1.00 94.31 86 ALA A CA 1
ATOM 665 C C . ALA A 1 86 ? -7.276 -4.042 8.187 1.00 94.31 86 ALA A C 1
ATOM 667 O O . ALA A 1 86 ? -7.466 -5.258 8.252 1.00 94.31 86 ALA A O 1
ATOM 668 N N . VAL A 1 87 ? -6.921 -3.425 7.064 1.00 96.00 87 VAL A N 1
ATOM 669 C CA . VAL A 1 87 ? -6.590 -4.107 5.812 1.00 96.00 87 VAL A CA 1
ATOM 670 C C . VAL A 1 87 ? -5.156 -3.747 5.440 1.00 96.00 87 VAL A C 1
ATOM 672 O O . VAL A 1 87 ? -4.780 -2.577 5.468 1.00 96.00 87 VAL A O 1
ATOM 675 N N . LEU A 1 88 ? -4.369 -4.759 5.072 1.00 96.12 88 LEU A N 1
ATOM 676 C CA . LEU A 1 88 ? -2.974 -4.612 4.657 1.00 96.12 88 LEU A CA 1
ATOM 677 C C . LEU A 1 88 ? -2.821 -5.003 3.175 1.00 96.12 88 LEU A C 1
ATOM 679 O O . LEU A 1 88 ? -2.513 -6.163 2.887 1.00 96.12 88 LEU A O 1
ATOM 683 N N . PRO A 1 89 ? -3.094 -4.102 2.210 1.00 93.88 89 PRO A N 1
ATOM 684 C CA . PRO A 1 89 ? -2.797 -4.365 0.809 1.00 93.88 89 PRO A CA 1
ATOM 685 C C . PRO A 1 89 ? -1.286 -4.487 0.593 1.00 93.88 89 PRO A C 1
ATOM 687 O O . PRO A 1 89 ? -0.513 -3.664 1.074 1.00 93.88 89 PRO A O 1
ATOM 690 N N . VAL A 1 90 ? -0.874 -5.497 -0.168 1.00 93.12 90 VAL A N 1
ATOM 691 C CA . VAL A 1 90 ? 0.527 -5.734 -0.530 1.00 93.12 90 VAL A CA 1
ATOM 692 C C . VAL A 1 90 ? 0.708 -5.388 -2.002 1.00 93.12 90 VAL A C 1
ATOM 694 O O . VAL A 1 90 ? -0.086 -5.828 -2.836 1.00 93.12 90 VAL A O 1
ATOM 697 N N . SER A 1 91 ? 1.712 -4.567 -2.309 1.00 90.56 91 SER A N 1
ATOM 698 C CA . SER A 1 91 ? 2.027 -4.184 -3.687 1.00 90.56 91 SER A CA 1
ATOM 699 C C . SER A 1 91 ? 2.618 -5.349 -4.484 1.00 90.56 91 SER A C 1
ATOM 701 O O . SER A 1 91 ? 3.168 -6.296 -3.921 1.00 90.56 91 SER A O 1
ATOM 703 N N . ASP A 1 92 ? 2.469 -5.290 -5.807 1.00 88.88 92 ASP A N 1
ATOM 704 C CA . ASP A 1 92 ? 3.203 -6.169 -6.714 1.00 88.88 92 ASP A CA 1
ATOM 705 C C . ASP A 1 92 ? 4.630 -5.634 -6.945 1.00 88.88 92 ASP A C 1
ATOM 707 O O . ASP A 1 92 ? 5.094 -4.724 -6.255 1.00 88.88 92 ASP A O 1
ATOM 711 N N . ILE A 1 93 ? 5.334 -6.193 -7.933 1.00 89.38 93 ILE A N 1
ATOM 712 C CA . ILE A 1 93 ? 6.715 -5.816 -8.263 1.00 89.38 93 ILE A CA 1
ATOM 713 C C . ILE A 1 93 ? 6.896 -4.325 -8.582 1.00 89.38 93 ILE A C 1
ATOM 715 O O . ILE A 1 93 ? 8.020 -3.845 -8.519 1.00 89.38 93 ILE A O 1
ATOM 719 N N . TYR A 1 94 ? 5.836 -3.590 -8.924 1.00 88.19 94 TYR A N 1
ATOM 720 C CA . TYR A 1 94 ? 5.904 -2.166 -9.247 1.00 88.19 94 TYR A CA 1
ATOM 721 C C . TYR A 1 94 ? 5.805 -1.253 -8.018 1.00 88.19 94 TYR A C 1
ATOM 723 O O . TYR A 1 94 ? 5.951 -0.038 -8.140 1.00 88.19 94 TYR A O 1
ATOM 731 N N . GLY A 1 95 ? 5.589 -1.820 -6.830 1.00 90.88 95 GLY A N 1
ATOM 732 C CA . GLY A 1 95 ? 5.626 -1.095 -5.565 1.00 90.88 95 GLY A CA 1
ATOM 733 C C . GLY A 1 95 ? 4.341 -0.344 -5.208 1.00 90.88 95 GLY A C 1
ATOM 734 O O . GLY A 1 95 ? 3.341 -0.318 -5.932 1.00 90.88 95 GLY A O 1
ATOM 735 N N . TYR A 1 96 ? 4.353 0.262 -4.018 1.00 90.94 96 TYR A N 1
ATOM 736 C CA . TYR A 1 96 ? 3.159 0.842 -3.392 1.00 90.94 96 TYR A CA 1
ATOM 737 C C . TYR A 1 96 ? 2.725 2.200 -3.976 1.00 90.94 96 TYR A C 1
ATOM 739 O O . TYR A 1 96 ? 1.673 2.739 -3.622 1.00 90.94 96 TYR A O 1
ATOM 747 N N . GLU A 1 97 ? 3.529 2.771 -4.871 1.00 89.50 97 GLU A N 1
ATOM 748 C CA . GLU A 1 97 ? 3.251 4.042 -5.548 1.00 89.50 97 GLU A CA 1
ATOM 749 C C . GLU A 1 97 ? 2.368 3.885 -6.792 1.00 89.50 97 GLU A C 1
ATOM 751 O O . GLU A 1 97 ? 2.010 4.873 -7.438 1.00 89.50 97 GLU A O 1
ATOM 756 N N . ALA A 1 98 ? 1.985 2.648 -7.123 1.00 88.62 98 ALA A N 1
ATOM 757 C CA . ALA A 1 98 ? 1.053 2.362 -8.198 1.00 88.62 98 ALA A CA 1
ATOM 758 C C . ALA A 1 98 ? -0.303 3.068 -7.941 1.00 88.62 98 ALA A C 1
ATOM 760 O O . ALA A 1 98 ? -0.977 2.778 -6.944 1.00 88.62 98 ALA A O 1
ATOM 761 N N . PRO A 1 99 ? -0.775 3.947 -8.852 1.00 88.38 99 PRO A N 1
ATOM 762 C CA . PRO A 1 99 ? -1.976 4.763 -8.642 1.00 88.38 99 PRO A CA 1
ATOM 763 C C . PRO A 1 99 ? -3.233 3.962 -8.302 1.00 88.38 99 PRO A C 1
ATOM 765 O O . PRO A 1 99 ? -4.052 4.382 -7.486 1.00 88.38 99 PRO A O 1
ATOM 768 N N . ASN A 1 100 ? -3.400 2.798 -8.932 1.00 87.31 100 ASN A N 1
ATOM 769 C CA . ASN A 1 100 ? -4.569 1.947 -8.727 1.00 87.31 100 ASN A CA 1
ATOM 770 C C . ASN A 1 100 ? -4.581 1.315 -7.332 1.00 87.31 100 ASN A C 1
ATOM 772 O O . ASN A 1 100 ? -5.649 1.194 -6.735 1.00 87.31 100 ASN A O 1
ATOM 776 N N . LEU A 1 101 ? -3.408 0.966 -6.797 1.00 90.38 101 LEU A N 1
ATOM 777 C CA . LEU A 1 101 ? -3.286 0.402 -5.458 1.00 90.38 101 LEU A CA 1
ATOM 778 C C . LEU A 1 101 ? -3.642 1.442 -4.392 1.00 90.38 101 LEU A C 1
ATOM 780 O O . LEU A 1 101 ? -4.428 1.146 -3.494 1.00 90.38 101 LEU A O 1
ATOM 784 N N . ARG A 1 102 ? -3.148 2.680 -4.526 1.00 92.50 102 ARG A N 1
ATOM 785 C CA . ARG A 1 102 ? -3.486 3.766 -3.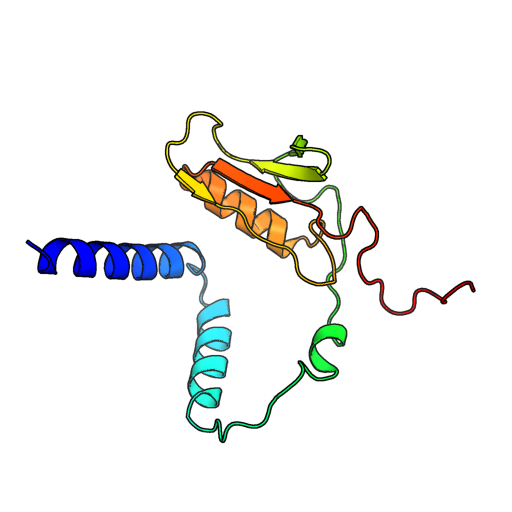591 1.00 92.50 102 ARG A CA 1
ATOM 786 C C . ARG A 1 102 ? -4.959 4.171 -3.668 1.00 92.50 102 ARG A C 1
ATOM 788 O O . ARG A 1 102 ? -5.605 4.294 -2.637 1.00 92.50 102 ARG A O 1
ATOM 795 N N . LYS A 1 103 ? -5.544 4.246 -4.871 1.00 91.88 103 LYS A N 1
ATOM 796 C CA . LYS A 1 103 ? -6.997 4.463 -5.040 1.00 91.88 103 LYS A CA 1
ATOM 797 C C . LYS A 1 103 ? -7.833 3.352 -4.404 1.00 91.88 103 LYS A C 1
ATOM 799 O O . LYS A 1 103 ? -8.904 3.622 -3.866 1.00 91.88 103 LYS A O 1
ATOM 804 N N . LEU A 1 104 ? -7.379 2.101 -4.490 1.00 92.56 104 LEU A N 1
ATOM 805 C CA . LEU A 1 104 ? -8.035 0.984 -3.816 1.00 92.56 104 LEU A CA 1
ATOM 806 C C . LEU A 1 104 ? -7.934 1.136 -2.294 1.00 92.56 104 LEU A C 1
ATOM 808 O O . LEU A 1 104 ? -8.943 0.982 -1.609 1.00 92.56 104 LEU A O 1
ATOM 812 N N . ALA A 1 105 ? -6.755 1.485 -1.776 1.00 94.31 105 ALA A N 1
ATOM 813 C CA . ALA A 1 105 ? -6.559 1.748 -0.355 1.00 94.31 105 ALA A CA 1
ATOM 814 C C . ALA A 1 105 ? -7.476 2.875 0.150 1.00 94.31 105 ALA A C 1
ATOM 816 O O . ALA A 1 105 ? -8.145 2.700 1.165 1.00 94.31 105 ALA A O 1
ATOM 817 N N . ASP A 1 106 ? -7.600 3.970 -0.603 1.00 94.25 106 ASP A N 1
ATOM 818 C CA . ASP A 1 106 ? -8.503 5.080 -0.283 1.00 94.25 106 ASP A CA 1
ATOM 819 C C . ASP A 1 106 ? -9.971 4.652 -0.251 1.00 94.25 106 ASP A C 1
ATOM 821 O O . ASP A 1 106 ? -10.713 5.024 0.660 1.00 94.25 106 ASP A O 1
ATOM 825 N N . LYS A 1 107 ? -10.404 3.823 -1.210 1.00 93.56 107 LYS A N 1
ATOM 826 C CA . LYS A 1 107 ? -11.760 3.262 -1.199 1.00 93.56 107 LYS A CA 1
ATOM 827 C C . LYS A 1 107 ? -11.982 2.407 0.044 1.00 93.56 107 LYS A C 1
ATOM 829 O O . LYS A 1 107 ? -12.976 2.604 0.735 1.00 93.56 107 LYS A O 1
ATOM 834 N N . ILE A 1 108 ? -11.058 1.504 0.370 1.00 93.81 108 ILE A N 1
ATOM 835 C CA . ILE A 1 108 ? -11.156 0.658 1.569 1.00 93.81 108 ILE A CA 1
ATOM 836 C C . ILE A 1 108 ? -11.201 1.522 2.841 1.00 93.81 108 ILE A C 1
ATOM 838 O O . ILE A 1 108 ? -12.046 1.291 3.704 1.00 93.81 108 ILE A O 1
ATOM 842 N N . ALA A 1 109 ? -10.380 2.568 2.927 1.00 95.38 109 ALA A N 1
ATOM 843 C CA . ALA A 1 109 ? -10.396 3.507 4.044 1.00 95.38 109 ALA A CA 1
ATOM 844 C C . ALA A 1 109 ? -11.733 4.257 4.158 1.00 95.38 109 ALA A C 1
ATOM 846 O O . ALA A 1 109 ? -12.280 4.386 5.254 1.00 95.38 109 ALA A O 1
ATOM 847 N N . SER A 1 110 ? -12.316 4.678 3.029 1.00 94.31 110 SER A N 1
ATOM 848 C CA . SER A 1 110 ? -13.633 5.332 2.998 1.00 94.31 110 SER A CA 1
ATOM 849 C C . SER A 1 110 ? -14.780 4.428 3.476 1.00 94.31 110 SER A C 1
ATOM 851 O O . SER A 1 110 ? -15.798 4.930 3.944 1.00 94.31 110 SER A O 1
ATOM 853 N N . ALA A 1 111 ? -14.598 3.102 3.437 1.00 93.06 111 ALA A N 1
ATOM 854 C CA . ALA A 1 111 ? -15.529 2.132 4.022 1.00 93.06 111 ALA A CA 1
ATOM 855 C C . ALA A 1 111 ? -15.429 2.006 5.554 1.00 93.06 111 ALA A C 1
ATOM 857 O O . ALA A 1 111 ? -16.193 1.251 6.153 1.00 93.06 111 ALA A O 1
ATOM 858 N N . GLY A 1 112 ? -14.494 2.712 6.197 1.00 92.06 112 GLY A N 1
ATOM 859 C CA . GLY A 1 112 ? -14.314 2.704 7.651 1.00 92.06 112 GLY A CA 1
ATOM 860 C C . GLY A 1 112 ? -13.236 1.746 8.164 1.00 92.06 112 GLY A C 1
ATOM 861 O O . GLY A 1 112 ? -13.146 1.518 9.373 1.00 92.06 112 GLY A O 1
ATOM 862 N N . PHE A 1 113 ? -12.398 1.194 7.286 1.00 95.81 113 PHE A N 1
ATOM 863 C CA . PHE A 1 113 ? -11.240 0.388 7.679 1.00 95.81 113 PHE A CA 1
ATOM 864 C C . PHE A 1 113 ? -10.003 1.267 7.906 1.00 95.81 113 PHE A C 1
ATOM 866 O O . PHE A 1 113 ? -9.845 2.303 7.263 1.00 95.81 113 PHE A O 1
ATOM 873 N N . TYR A 1 114 ? -9.102 0.835 8.788 1.00 96.94 114 TYR A N 1
ATOM 874 C CA . TYR A 1 114 ? -7.723 1.329 8.768 1.00 96.94 114 TYR A CA 1
ATOM 875 C C . TYR A 1 114 ? -6.963 0.605 7.654 1.00 96.94 114 TYR A C 1
ATOM 877 O O . TYR A 1 114 ? -7.062 -0.618 7.534 1.00 96.94 114 TYR A O 1
ATOM 885 N N . VAL A 1 115 ? -6.233 1.328 6.814 1.00 97.50 115 VAL A N 1
ATOM 886 C CA . VAL A 1 115 ? -5.536 0.744 5.664 1.00 97.50 115 VAL A CA 1
ATOM 887 C C . VAL A 1 115 ? -4.075 1.137 5.698 1.00 97.50 115 VAL A C 1
ATOM 889 O O . VAL A 1 115 ? -3.759 2.314 5.839 1.00 97.50 115 VAL A O 1
ATOM 892 N N . ALA A 1 116 ? -3.200 0.150 5.528 1.00 97.38 116 ALA A N 1
ATOM 893 C CA . ALA A 1 116 ? -1.758 0.335 5.474 1.00 97.38 116 ALA A CA 1
ATOM 894 C C . ALA A 1 116 ? -1.181 -0.439 4.281 1.00 97.38 116 ALA A C 1
ATOM 896 O O . ALA A 1 116 ? -1.379 -1.644 4.169 1.00 97.38 116 ALA A O 1
ATOM 897 N N . VAL A 1 117 ? -0.480 0.246 3.381 1.00 97.12 117 VAL A N 1
ATOM 898 C CA . VAL A 1 117 ? 0.178 -0.335 2.203 1.00 97.12 117 VAL A CA 1
ATOM 899 C C . VAL A 1 117 ? 1.692 -0.184 2.373 1.00 97.12 117 VAL A C 1
ATOM 901 O O . VAL A 1 117 ? 2.235 0.877 2.049 1.00 97.12 117 VAL A O 1
ATOM 904 N N . PRO A 1 118 ? 2.372 -1.185 2.955 1.00 96.75 118 PRO A N 1
ATOM 905 C CA . PRO A 1 118 ? 3.799 -1.108 3.238 1.00 96.75 118 PRO A CA 1
ATOM 906 C C . PRO A 1 118 ? 4.644 -1.279 1.974 1.00 96.75 118 PRO A C 1
ATOM 908 O O . PRO A 1 118 ? 4.305 -2.031 1.054 1.00 96.75 118 PRO A O 1
ATOM 911 N N . ASP A 1 119 ? 5.786 -0.606 1.967 1.00 95.31 119 ASP A N 1
ATOM 912 C CA . ASP A 1 119 ? 6.833 -0.757 0.971 1.00 95.31 119 ASP A CA 1
ATOM 913 C C . ASP A 1 119 ? 7.770 -1.916 1.326 1.00 95.31 119 ASP A C 1
ATOM 915 O O . ASP A 1 119 ? 8.788 -1.742 1.994 1.00 95.31 119 ASP A O 1
ATOM 919 N N . PHE A 1 120 ? 7.430 -3.121 0.871 1.00 93.31 120 PHE A N 1
ATOM 920 C CA . PHE A 1 120 ? 8.309 -4.286 1.019 1.00 93.31 120 PHE A CA 1
ATOM 921 C C . PHE A 1 120 ? 9.475 -4.312 0.026 1.00 93.31 120 PHE A C 1
ATOM 923 O O . PHE A 1 120 ? 10.348 -5.168 0.149 1.00 93.31 120 PHE A O 1
ATOM 930 N N . LEU A 1 121 ? 9.492 -3.408 -0.957 1.00 93.06 121 LEU A N 1
ATOM 931 C CA . LEU A 1 121 ? 10.567 -3.310 -1.944 1.00 93.06 121 LEU A CA 1
ATOM 932 C C . LEU A 1 121 ? 11.634 -2.294 -1.525 1.00 93.06 121 LEU A C 1
ATOM 934 O O . LEU A 1 121 ? 12.616 -2.122 -2.236 1.00 93.06 121 LEU A O 1
ATOM 938 N N . HIS A 1 122 ? 11.474 -1.645 -0.366 1.00 92.25 122 HIS A N 1
ATOM 939 C CA . HIS A 1 122 ? 12.446 -0.709 0.203 1.00 92.25 122 HIS A CA 1
ATOM 940 C C . HIS A 1 122 ? 12.851 0.421 -0.762 1.00 92.25 122 HIS A C 1
ATOM 942 O O . HIS A 1 122 ? 14.013 0.825 -0.809 1.00 92.25 122 HIS A O 1
ATOM 948 N N . GLY A 1 123 ? 11.893 0.935 -1.532 1.00 90.19 123 GLY A N 1
ATOM 949 C CA . GLY A 1 123 ? 12.116 1.988 -2.518 1.00 90.19 123 GLY A CA 1
ATOM 950 C C . GLY A 1 123 ? 12.748 1.514 -3.828 1.00 90.19 123 GLY A C 1
ATOM 951 O O . GLY A 1 123 ? 13.082 2.362 -4.651 1.00 90.19 123 GLY A O 1
ATOM 952 N N . ASP A 1 124 ? 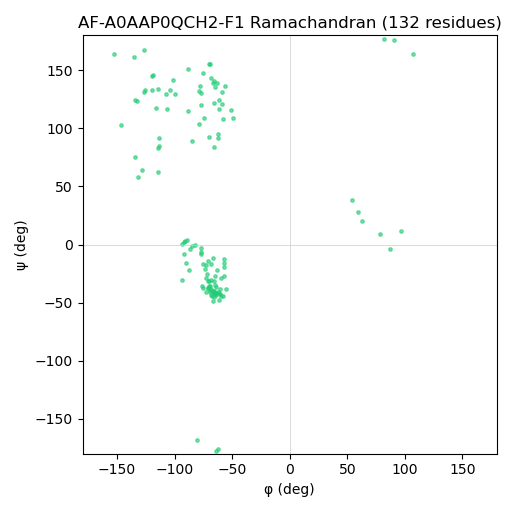12.878 0.201 -4.044 1.00 91.00 124 ASP A N 1
ATOM 953 C CA . ASP A 1 124 ? 13.431 -0.396 -5.268 1.00 91.00 124 ASP A CA 1
ATOM 954 C C . ASP A 1 124 ? 12.375 -1.214 -6.047 1.00 91.00 124 ASP A C 1
ATOM 956 O O . ASP A 1 124 ? 12.478 -2.439 -6.175 1.00 91.00 124 ASP A O 1
ATOM 960 N N . PRO A 1 125 ? 11.286 -0.579 -6.534 1.00 90.00 125 PRO A N 1
ATOM 961 C CA . PRO A 1 125 ? 10.319 -1.260 -7.379 1.00 90.00 125 PRO A CA 1
ATOM 962 C C . PRO A 1 125 ? 10.907 -1.591 -8.752 1.00 90.00 125 PRO A C 1
ATOM 964 O O . PRO A 1 125 ? 11.787 -0.908 -9.275 1.00 90.00 125 PRO A O 1
ATOM 967 N N . TYR A 1 126 ? 10.348 -2.608 -9.402 1.00 86.38 126 TYR A N 1
ATOM 968 C CA . TYR A 1 126 ? 10.698 -2.954 -10.772 1.00 86.38 126 TYR A CA 1
ATOM 969 C C . TYR A 1 126 ? 10.365 -1.801 -11.729 1.00 86.38 126 TYR A C 1
ATOM 971 O O . TYR A 1 126 ? 9.201 -1.461 -11.949 1.00 86.38 126 TYR A O 1
ATOM 979 N N . VAL A 1 127 ? 11.398 -1.244 -12.360 1.00 82.75 127 VAL A N 1
ATOM 980 C CA . VAL A 1 127 ? 11.272 -0.230 -13.409 1.00 82.75 127 VAL A CA 1
ATOM 981 C C . VAL A 1 127 ? 11.602 -0.867 -14.766 1.00 82.75 127 VAL A C 1
ATOM 983 O O . VAL A 1 127 ? 12.739 -1.296 -14.992 1.00 82.75 127 VAL A O 1
ATOM 986 N N . PRO A 1 128 ? 10.641 -0.936 -15.705 1.00 75.12 128 PRO A N 1
ATOM 987 C CA . PRO A 1 128 ? 10.898 -1.432 -17.052 1.00 75.12 128 PRO A CA 1
ATOM 988 C C . PRO A 1 128 ? 11.977 -0.592 -17.734 1.00 75.12 128 PRO A C 1
ATOM 990 O O . PRO A 1 128 ? 11.889 0.633 -17.766 1.00 75.12 128 PRO A O 1
ATOM 993 N N . ASN A 1 129 ? 12.973 -1.255 -18.319 1.00 68.94 129 ASN A N 1
ATOM 994 C CA . ASN A 1 129 ? 14.101 -0.616 -19.005 1.00 68.94 129 ASN A CA 1
ATOM 995 C C . ASN A 1 129 ? 14.991 0.263 -18.114 1.00 68.94 129 ASN A C 1
ATOM 997 O O . ASN A 1 129 ? 15.752 1.072 -18.649 1.00 68.94 129 ASN A O 1
ATOM 1001 N N . ALA A 1 130 ? 14.965 0.089 -16.787 1.00 61.41 130 ALA A N 1
ATOM 1002 C CA . ALA A 1 130 ? 16.083 0.542 -15.973 1.00 61.41 130 ALA A CA 1
ATOM 1003 C C . ALA A 1 130 ? 17.333 -0.166 -16.501 1.00 61.41 130 ALA A C 1
ATOM 1005 O O . ALA A 1 130 ? 17.469 -1.388 -16.387 1.00 61.41 13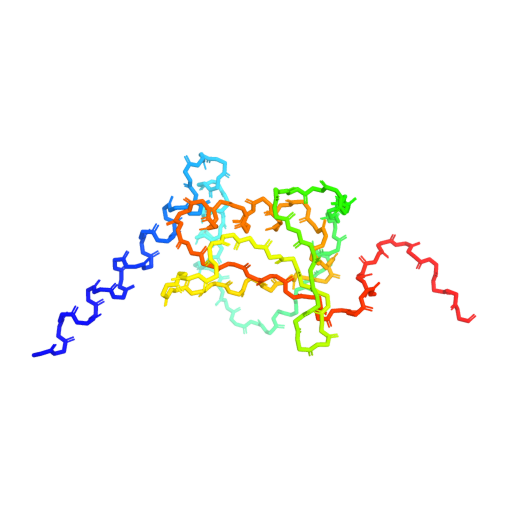0 ALA A O 1
ATOM 1006 N N . ALA A 1 131 ? 18.205 0.585 -17.174 1.00 50.53 131 ALA A N 1
ATOM 1007 C CA . ALA A 1 131 ? 19.525 0.098 -17.514 1.00 50.53 131 ALA A CA 1
ATOM 1008 C C . ALA A 1 131 ? 20.122 -0.431 -16.208 1.00 50.53 131 ALA A C 1
ATOM 1010 O O . ALA A 1 131 ? 20.258 0.321 -15.246 1.00 50.53 131 ALA A O 1
ATOM 1011 N N . ARG A 1 132 ? 20.386 -1.741 -16.144 1.00 49.28 132 ARG A N 1
ATOM 1012 C CA . ARG A 1 132 ? 21.156 -2.324 -15.047 1.00 49.28 132 ARG A CA 1
ATOM 1013 C C . ARG A 1 132 ? 22.537 -1.693 -15.129 1.00 49.28 132 ARG A C 1
ATOM 1015 O O . ARG A 1 132 ? 23.380 -2.167 -15.885 1.00 49.28 132 ARG A O 1
ATOM 1022 N N . THR A 1 133 ? 22.734 -0.591 -14.421 1.00 42.81 133 THR A N 1
ATOM 1023 C CA . THR A 1 133 ? 24.060 -0.058 -14.149 1.00 42.81 133 THR A CA 1
ATOM 1024 C C . THR A 1 133 ? 24.691 -1.049 -13.177 1.00 42.81 133 THR A C 1
ATOM 1026 O O . THR A 1 133 ? 24.401 -1.022 -11.983 1.00 42.81 133 THR A O 1
ATOM 1029 N N . LEU A 1 134 ? 25.411 -2.024 -13.739 1.00 46.12 134 LEU A N 1
ATOM 1030 C CA . LEU A 1 134 ? 26.366 -2.855 -13.009 1.00 46.12 134 LEU A CA 1
ATOM 1031 C C . LEU A 1 134 ? 27.581 -2.009 -12.625 1.00 46.12 134 LEU A C 1
ATOM 1033 O O . LEU A 1 134 ? 27.963 -1.144 -13.449 1.00 46.12 134 LEU A O 1
#

Foldseek 3Di:
DVVVVVVVVVVCVVVVVCLLDVDPVCVVVVVVVVVVVVDDPDDPDDPPCVVVPDAADFDQPAADFDWDQDPNWTKTWAADPPQPAEDEDEDDLQFCRRNVNRVSQRSVRVVHHIYIYTGPVRPDGDDPPPPPPD